Protein AF-A0A948WF78-F1 (afdb_monomer_lite)

Sequence (167 aa):
MANATEALPPHAYAFDQPEILATQRVFGIGNAITLLGQTCEADPNASASYAQWLINNGATLQRITIRLADYYRLPHQEIDLQQRVAATMHLKSQLNLSDDAKFEACASLPETLALPSMNLSKRYDAVLLEVKNPDYLKKKRPAVAAEDKQPDPVESSDDREEQNRSE

Structure (mmCIF, N/CA/C/O backbone):
data_AF-A0A948WF78-F1
#
_entry.id   AF-A0A948WF78-F1
#
loop_
_atom_site.group_PDB
_atom_site.id
_atom_site.type_symbol
_atom_site.label_atom_id
_atom_site.label_alt_id
_atom_site.label_comp_id
_atom_site.label_asym_id
_atom_site.label_entity_id
_atom_site.label_seq_id
_atom_site.pdbx_PDB_ins_code
_atom_site.Cartn_x
_atom_site.Cartn_y
_atom_site.Cartn_z
_atom_site.occupancy
_atom_site.B_iso_or_equiv
_atom_site.auth_seq_id
_atom_site.auth_comp_id
_atom_site.auth_asym_id
_atom_site.auth_atom_id
_atom_site.pdbx_PDB_model_num
ATOM 1 N N . MET A 1 1 ? -12.767 17.096 45.697 1.00 37.19 1 MET A N 1
ATOM 2 C CA . MET A 1 1 ? -13.333 17.133 44.328 1.00 37.19 1 MET A CA 1
ATOM 3 C C . MET A 1 1 ? -12.145 17.132 43.374 1.00 37.19 1 MET A C 1
ATOM 5 O O . MET A 1 1 ? -11.275 17.952 43.595 1.00 37.19 1 MET A O 1
ATOM 9 N N . ALA A 1 2 ? -11.952 16.254 42.397 1.00 41.81 2 ALA A N 1
ATOM 10 C CA . ALA A 1 2 ? -12.680 15.095 41.900 1.00 41.81 2 ALA A CA 1
ATOM 11 C C . ALA A 1 2 ? -11.621 14.049 41.490 1.00 41.81 2 ALA A C 1
ATOM 13 O O . ALA A 1 2 ? -10.560 14.418 40.993 1.00 41.81 2 ALA A O 1
ATOM 14 N N . ASN A 1 3 ? -11.893 12.768 41.738 1.00 42.00 3 ASN A N 1
ATOM 15 C CA . ASN A 1 3 ? -11.029 11.668 41.322 1.00 42.00 3 ASN A CA 1
ATOM 16 C C . ASN A 1 3 ? -11.415 11.332 39.875 1.00 42.00 3 ASN A C 1
ATOM 18 O O . ASN A 1 3 ? -12.469 10.739 39.649 1.00 42.00 3 ASN A O 1
ATOM 22 N N . ALA A 1 4 ? -10.635 11.791 38.896 1.00 46.56 4 ALA A N 1
ATOM 23 C CA . ALA A 1 4 ? -10.830 11.399 37.507 1.00 46.56 4 ALA A CA 1
ATOM 24 C C . ALA A 1 4 ? -10.256 9.992 37.346 1.00 46.56 4 ALA A C 1
ATOM 26 O O . ALA A 1 4 ? -9.059 9.805 37.147 1.00 46.56 4 ALA A O 1
ATOM 27 N N . THR A 1 5 ? -11.108 8.987 37.511 1.00 46.53 5 THR A N 1
ATOM 28 C CA . THR A 1 5 ? -10.788 7.630 37.085 1.00 46.53 5 THR A CA 1
ATOM 29 C C . THR A 1 5 ? -10.754 7.661 35.560 1.00 46.53 5 THR A C 1
ATOM 31 O O . THR A 1 5 ? -11.802 7.620 34.918 1.00 46.53 5 THR A O 1
ATOM 34 N N . GLU A 1 6 ? -9.565 7.821 34.974 1.00 46.44 6 GLU A N 1
ATOM 35 C CA . GLU A 1 6 ? -9.351 7.525 33.558 1.00 46.44 6 GLU A CA 1
ATOM 36 C C . GLU A 1 6 ? -9.775 6.073 33.344 1.00 46.44 6 GLU A C 1
ATOM 38 O O . GLU A 1 6 ? -9.102 5.131 33.768 1.00 46.44 6 GLU A O 1
ATOM 43 N N . ALA A 1 7 ? -10.950 5.891 32.746 1.00 43.81 7 ALA A N 1
ATOM 44 C CA . ALA A 1 7 ? -11.374 4.596 32.266 1.00 43.81 7 ALA A CA 1
ATOM 45 C C . ALA A 1 7 ? -10.376 4.190 31.179 1.00 43.81 7 ALA A C 1
ATOM 47 O O . ALA A 1 7 ? -10.395 4.735 30.074 1.00 43.81 7 ALA A O 1
ATOM 48 N N . LEU A 1 8 ? -9.476 3.262 31.517 1.00 50.44 8 LEU A N 1
ATOM 49 C CA . LEU A 1 8 ? -8.681 2.542 30.532 1.00 50.44 8 LEU A CA 1
ATOM 50 C C . LEU A 1 8 ? -9.650 2.060 29.446 1.00 50.44 8 LEU A C 1
ATOM 52 O O . LEU A 1 8 ? -10.638 1.397 29.786 1.00 50.44 8 LEU A O 1
ATOM 56 N N . PRO A 1 9 ? -9.424 2.419 28.168 1.00 52.28 9 PRO A N 1
ATOM 57 C CA . PRO A 1 9 ? -10.264 1.930 27.094 1.00 52.28 9 PRO A CA 1
ATOM 58 C C . PRO A 1 9 ? -10.295 0.407 27.204 1.00 52.28 9 PRO A C 1
ATOM 60 O O . PRO A 1 9 ? -9.231 -0.184 27.432 1.00 52.28 9 PRO A O 1
ATOM 63 N N . PRO A 1 10 ? -11.465 -0.241 27.065 1.00 51.28 10 PRO A N 1
ATOM 64 C CA . PRO A 1 10 ? -11.486 -1.687 26.947 1.00 51.28 10 PRO A CA 1
ATOM 65 C C . PRO A 1 10 ? -10.461 -2.055 25.876 1.00 51.28 10 PRO A C 1
ATOM 67 O O . PRO A 1 10 ? -10.415 -1.407 24.826 1.00 51.28 10 PRO A O 1
ATOM 70 N N . HIS A 1 11 ? -9.589 -3.020 26.176 1.00 49.22 11 HIS A N 1
ATOM 71 C CA . HIS A 1 11 ? -8.641 -3.588 25.221 1.00 49.22 11 HIS A CA 1
ATOM 72 C C . HIS A 1 11 ? -9.440 -4.320 24.134 1.00 49.22 11 HIS A C 1
ATOM 74 O O . HIS A 1 11 ? -9.487 -5.544 24.090 1.00 49.22 11 HIS A O 1
ATOM 80 N N . ALA A 1 12 ? -10.152 -3.550 23.318 1.00 48.19 12 ALA A N 1
ATOM 81 C CA . ALA A 1 12 ? -10.955 -4.007 22.215 1.00 48.19 12 ALA A CA 1
ATOM 82 C C . ALA A 1 12 ? -9.954 -4.498 21.180 1.00 48.19 12 ALA A C 1
ATOM 84 O O . ALA A 1 12 ? -9.167 -3.716 20.631 1.00 48.19 12 ALA A O 1
ATOM 85 N N . TYR A 1 13 ? -9.923 -5.812 20.998 1.00 55.66 13 TYR A N 1
ATOM 86 C CA . TYR A 1 13 ? -9.091 -6.453 19.994 1.00 55.66 13 TYR A CA 1
ATOM 87 C C . TYR A 1 13 ? -9.404 -5.791 18.644 1.00 55.66 13 TYR A C 1
ATOM 89 O O . TYR A 1 13 ? -10.529 -5.358 18.418 1.00 55.66 13 TYR A O 1
ATOM 97 N N . ALA A 1 14 ? -8.459 -5.712 17.703 1.00 55.00 14 ALA A N 1
ATOM 98 C CA . ALA A 1 14 ? -8.725 -5.088 16.394 1.00 55.00 14 ALA A CA 1
ATOM 99 C C . ALA A 1 14 ? -9.937 -5.706 15.648 1.00 55.00 14 ALA A C 1
ATOM 101 O O . ALA A 1 14 ? -10.510 -5.074 14.765 1.00 55.00 14 ALA A O 1
ATOM 102 N N . PHE A 1 15 ? -10.362 -6.915 16.034 1.00 62.66 15 PHE A N 1
ATOM 103 C CA . PHE A 1 15 ? -11.590 -7.570 15.569 1.00 62.66 15 PHE A CA 1
ATOM 104 C C . PHE A 1 15 ? -12.886 -6.900 16.051 1.00 62.66 15 PHE A C 1
ATOM 106 O O . PHE A 1 15 ? -13.894 -6.985 15.359 1.00 62.66 15 PHE A O 1
ATOM 113 N N . ASP A 1 16 ? -12.850 -6.184 17.173 1.00 72.50 16 ASP A N 1
ATOM 114 C CA . ASP A 1 16 ? -13.965 -5.382 17.687 1.00 72.50 16 ASP A CA 1
ATOM 115 C C . ASP A 1 16 ? -14.079 -4.030 16.952 1.00 72.50 16 ASP A C 1
ATOM 117 O O . ASP A 1 16 ? -15.037 -3.283 17.145 1.00 72.50 16 ASP A O 1
ATOM 121 N N . GLN A 1 17 ? -13.098 -3.704 16.097 1.00 87.25 17 GLN A N 1
ATOM 122 C CA . GLN A 1 17 ? -13.029 -2.477 15.301 1.00 87.25 17 GLN A CA 1
ATOM 123 C C . GLN A 1 17 ? -12.821 -2.813 13.812 1.00 87.25 17 GLN A C 1
ATOM 125 O O . GLN A 1 17 ? -11.727 -2.603 13.271 1.00 87.25 17 GLN A O 1
ATOM 130 N N . PRO A 1 18 ? -13.857 -3.327 13.121 1.00 90.31 18 PRO A N 1
ATOM 131 C CA . PRO A 1 18 ? -13.753 -3.803 11.741 1.00 90.31 18 PRO A CA 1
ATOM 132 C C . PRO A 1 18 ? -13.194 -2.745 10.779 1.00 90.31 18 PRO A C 1
ATOM 134 O O . PRO A 1 18 ? -12.429 -3.066 9.870 1.00 90.31 18 PRO A O 1
ATOM 137 N N . GLU A 1 19 ? -13.492 -1.466 11.001 1.00 93.81 19 GLU A N 1
ATOM 138 C CA . GLU A 1 19 ? -12.922 -0.366 10.226 1.00 93.81 19 GLU A CA 1
ATOM 139 C C . GLU A 1 19 ? -11.397 -0.253 10.386 1.00 93.81 19 GLU A C 1
ATOM 141 O O . GLU A 1 19 ? -10.700 -0.011 9.399 1.00 93.81 19 GLU A O 1
ATOM 146 N N . ILE A 1 20 ? -10.854 -0.435 11.596 1.00 94.62 20 ILE A N 1
ATOM 147 C CA . ILE A 1 20 ? -9.400 -0.405 11.825 1.00 94.62 20 ILE A CA 1
ATOM 148 C C . ILE A 1 20 ? -8.738 -1.609 11.160 1.00 94.62 20 ILE A C 1
ATOM 150 O O . ILE A 1 20 ? -7.747 -1.436 10.451 1.00 94.62 20 ILE A O 1
ATOM 154 N N . LEU A 1 21 ? -9.317 -2.803 11.298 1.00 93.06 21 LEU A N 1
ATOM 155 C CA . LEU A 1 21 ? -8.798 -4.005 10.645 1.00 93.06 21 LEU A CA 1
ATOM 156 C C . LEU A 1 21 ? -8.791 -3.871 9.112 1.00 93.06 21 LEU A C 1
ATOM 158 O O . LEU A 1 21 ? -7.803 -4.219 8.459 1.00 93.06 21 LEU A O 1
ATOM 162 N N . ALA A 1 22 ? -9.860 -3.323 8.527 1.00 95.62 22 ALA A N 1
ATOM 163 C CA . ALA A 1 22 ? -9.912 -3.035 7.096 1.00 95.62 22 ALA A CA 1
ATOM 164 C C . ALA A 1 22 ? -8.845 -2.011 6.684 1.00 95.62 22 ALA A C 1
ATOM 166 O O . ALA A 1 22 ? -8.141 -2.213 5.693 1.00 95.62 22 ALA A O 1
ATOM 167 N N . THR A 1 23 ? -8.665 -0.958 7.484 1.00 97.69 23 THR A N 1
ATOM 168 C CA . THR A 1 23 ? -7.641 0.070 7.255 1.00 97.69 23 THR A CA 1
ATOM 169 C C . THR A 1 23 ? -6.233 -0.538 7.264 1.00 97.69 23 THR A C 1
ATOM 171 O O . THR A 1 23 ? -5.482 -0.322 6.317 1.00 97.69 23 THR A O 1
ATOM 174 N N . GLN A 1 24 ? -5.895 -1.360 8.263 1.00 96.62 24 GLN A N 1
ATOM 175 C CA . GLN A 1 24 ? -4.600 -2.049 8.370 1.00 96.62 24 GLN A CA 1
ATOM 176 C C . GLN A 1 24 ? -4.334 -2.968 7.169 1.00 96.62 24 GLN A C 1
ATOM 178 O O . GLN A 1 24 ? -3.262 -2.918 6.562 1.00 96.62 24 GLN A O 1
ATOM 183 N N . ARG A 1 25 ? -5.320 -3.789 6.782 1.00 95.81 25 ARG A N 1
ATOM 184 C CA . ARG A 1 25 ? -5.202 -4.706 5.636 1.00 95.81 25 ARG A CA 1
ATOM 185 C C . ARG A 1 25 ? -4.954 -3.962 4.328 1.00 95.81 25 ARG A C 1
ATOM 187 O O . ARG A 1 25 ? -4.087 -4.356 3.550 1.00 95.81 25 ARG A O 1
ATOM 194 N N . VAL A 1 26 ? -5.710 -2.899 4.065 1.00 97.94 26 VAL A N 1
ATOM 195 C CA . VAL A 1 26 ? -5.560 -2.118 2.829 1.00 97.94 26 VAL A CA 1
ATOM 196 C C . VAL A 1 26 ? -4.260 -1.325 2.836 1.00 97.94 26 VAL A C 1
ATOM 198 O O . VAL A 1 26 ? -3.577 -1.296 1.813 1.00 97.94 26 VAL A O 1
ATOM 201 N N . PHE A 1 27 ? -3.880 -0.759 3.983 1.00 98.31 27 PHE A N 1
ATOM 202 C CA . PHE A 1 27 ? -2.611 -0.060 4.148 1.00 98.31 27 PHE A CA 1
ATOM 203 C C . PHE A 1 27 ? -1.426 -0.962 3.816 1.00 98.31 27 PHE A C 1
ATOM 205 O O . PHE A 1 27 ? -0.562 -0.549 3.052 1.00 98.31 27 PHE A O 1
ATOM 212 N N . GLY A 1 28 ? -1.411 -2.209 4.299 1.00 97.56 28 GLY A N 1
ATOM 213 C CA . GLY A 1 28 ? -0.328 -3.147 3.995 1.00 97.56 28 GLY A CA 1
ATOM 214 C C . GLY A 1 28 ? -0.123 -3.367 2.491 1.00 97.56 28 GLY A C 1
ATOM 215 O O . GLY A 1 28 ? 1.014 -3.402 2.026 1.00 97.56 28 GLY A O 1
ATOM 216 N N . ILE A 1 29 ? -1.211 -3.443 1.714 1.00 97.44 29 ILE A N 1
ATOM 217 C CA . ILE A 1 29 ? -1.124 -3.563 0.250 1.00 97.44 29 ILE A CA 1
ATOM 218 C C . ILE A 1 29 ? -0.670 -2.254 -0.391 1.00 97.44 29 ILE A C 1
ATOM 220 O O . ILE A 1 29 ? 0.212 -2.285 -1.243 1.00 97.44 29 ILE A O 1
ATOM 224 N N . GLY A 1 30 ? -1.227 -1.114 0.027 1.00 97.81 30 GLY A N 1
ATOM 225 C CA . GLY A 1 30 ? -0.787 0.189 -0.471 1.00 97.81 30 GLY A CA 1
ATOM 226 C C . GLY A 1 30 ? 0.706 0.419 -0.227 1.00 97.81 30 GLY A C 1
ATOM 227 O O . GLY A 1 30 ? 1.423 0.795 -1.148 1.00 97.81 30 GLY A O 1
ATOM 228 N N . ASN A 1 31 ? 1.192 0.087 0.972 1.00 98.00 31 ASN A N 1
ATOM 229 C CA . ASN A 1 31 ? 2.602 0.171 1.330 1.00 98.00 31 ASN A CA 1
ATOM 230 C C . ASN A 1 31 ? 3.472 -0.758 0.473 1.00 98.00 31 ASN A C 1
ATOM 232 O O . ASN A 1 31 ? 4.493 -0.322 -0.045 1.00 98.00 31 ASN A O 1
ATOM 236 N N . ALA A 1 32 ? 3.062 -2.015 0.271 1.00 96.88 32 ALA A N 1
ATOM 237 C CA . ALA A 1 32 ? 3.797 -2.945 -0.588 1.00 96.88 32 ALA A CA 1
ATOM 238 C C . ALA A 1 32 ? 3.908 -2.440 -2.038 1.00 96.88 32 ALA A C 1
ATOM 240 O O . ALA A 1 32 ? 4.982 -2.521 -2.630 1.00 96.88 32 ALA A O 1
ATOM 241 N N . ILE A 1 33 ? 2.829 -1.871 -2.586 1.00 97.75 33 ILE A N 1
ATOM 242 C CA . ILE A 1 33 ? 2.827 -1.276 -3.929 1.00 97.75 33 ILE A CA 1
ATOM 243 C C . ILE A 1 33 ? 3.739 -0.047 -3.986 1.00 97.75 33 ILE A C 1
ATOM 245 O O . ILE A 1 33 ? 4.493 0.086 -4.944 1.00 97.75 33 ILE A O 1
ATOM 249 N N . THR A 1 34 ? 3.737 0.816 -2.962 1.00 97.56 34 THR A N 1
ATOM 250 C CA . THR A 1 34 ? 4.685 1.940 -2.875 1.00 97.56 34 THR A CA 1
ATOM 251 C C . THR A 1 34 ? 6.133 1.458 -2.932 1.00 97.56 34 THR A C 1
ATOM 253 O O . THR A 1 34 ? 6.925 2.009 -3.695 1.00 97.56 34 THR A O 1
ATOM 256 N N . LEU A 1 35 ? 6.481 0.409 -2.179 1.00 97.38 35 LEU A N 1
ATOM 257 C CA . LEU A 1 35 ? 7.838 -0.140 -2.192 1.00 97.38 35 LEU A CA 1
ATOM 258 C 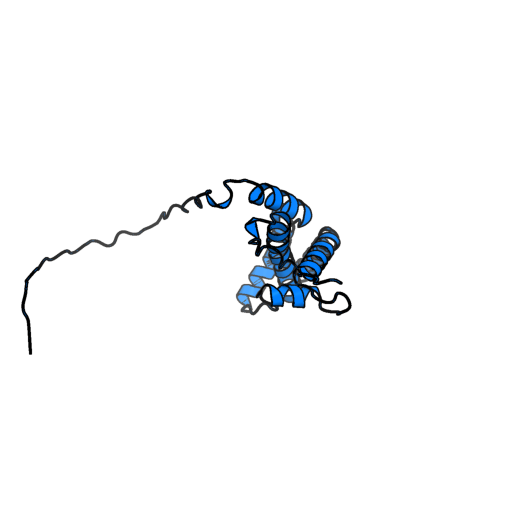C . LEU A 1 35 ? 8.204 -0.767 -3.544 1.00 97.38 35 LEU A C 1
ATOM 260 O O . LEU A 1 35 ? 9.331 -0.596 -4.006 1.00 97.38 35 LEU A O 1
ATOM 264 N N . LEU A 1 36 ? 7.272 -1.476 -4.191 1.00 97.00 36 LEU A N 1
ATOM 265 C CA . LEU A 1 36 ? 7.481 -2.013 -5.541 1.00 97.00 36 LEU A CA 1
ATOM 266 C C . LEU A 1 36 ? 7.672 -0.893 -6.568 1.00 97.00 36 LEU A C 1
ATOM 268 O O . LEU A 1 36 ? 8.613 -0.957 -7.350 1.00 97.00 36 LEU A O 1
ATOM 272 N N . GLY A 1 37 ? 6.851 0.158 -6.522 1.00 96.88 37 GLY A N 1
ATOM 273 C CA . GLY A 1 37 ? 6.983 1.324 -7.397 1.00 96.88 37 GLY A CA 1
ATOM 274 C C . GLY A 1 37 ? 8.345 2.008 -7.263 1.00 96.88 37 GLY A C 1
ATOM 275 O O . GLY A 1 37 ? 8.983 2.297 -8.268 1.00 96.88 37 GLY A O 1
ATOM 276 N N . GLN A 1 38 ? 8.832 2.183 -6.029 1.00 96.12 38 GLN A N 1
ATOM 277 C CA . GLN A 1 38 ? 10.182 2.698 -5.756 1.00 96.12 38 GLN A CA 1
ATOM 278 C C . GLN A 1 38 ? 11.274 1.750 -6.265 1.00 96.12 38 GLN A C 1
ATOM 280 O O . GLN A 1 38 ? 12.250 2.177 -6.872 1.00 96.12 38 GLN A O 1
ATOM 285 N N . THR A 1 39 ? 11.106 0.444 -6.050 1.00 96.81 39 THR A N 1
ATOM 286 C CA . THR A 1 39 ? 12.073 -0.565 -6.509 1.00 96.81 39 THR A CA 1
ATOM 287 C C . THR A 1 39 ? 12.182 -0.576 -8.038 1.00 96.81 39 THR A C 1
ATOM 289 O O . THR A 1 39 ? 13.278 -0.735 -8.577 1.00 96.81 39 THR A O 1
ATOM 292 N N . CYS A 1 40 ? 11.062 -0.367 -8.730 1.00 97.19 40 CYS A N 1
ATOM 293 C CA . CYS A 1 40 ? 10.936 -0.428 -10.183 1.00 97.19 40 CYS A CA 1
ATOM 294 C C . CYS A 1 40 ? 11.056 0.928 -10.896 1.00 97.19 40 CYS A C 1
ATOM 296 O O . CYS A 1 40 ? 10.750 1.008 -12.080 1.00 97.19 40 CYS A O 1
ATOM 298 N N . GLU A 1 41 ? 11.527 1.982 -10.223 1.00 97.00 41 GLU A N 1
ATOM 299 C CA . GLU A 1 41 ? 11.604 3.341 -10.788 1.00 97.00 41 GLU A CA 1
ATOM 300 C C . GLU A 1 41 ? 12.426 3.422 -12.089 1.00 97.00 41 GLU A C 1
ATOM 302 O O . GLU A 1 41 ? 12.116 4.221 -12.972 1.00 97.00 41 GLU A O 1
ATOM 307 N N . ALA A 1 42 ? 13.446 2.568 -12.230 1.00 96.19 42 ALA A N 1
ATOM 308 C CA . ALA A 1 42 ? 14.305 2.513 -13.414 1.00 96.19 42 ALA A CA 1
ATOM 309 C C . ALA A 1 42 ? 13.650 1.848 -14.642 1.00 96.19 42 ALA A C 1
ATOM 311 O O . ALA A 1 42 ? 14.169 1.999 -15.747 1.00 96.19 42 ALA A O 1
ATOM 312 N N . ASP A 1 43 ? 12.542 1.118 -14.472 1.00 97.44 43 ASP A N 1
ATOM 313 C CA . ASP A 1 43 ? 11.760 0.566 -15.581 1.00 97.44 43 ASP A CA 1
ATOM 314 C C . ASP A 1 43 ? 10.683 1.587 -16.004 1.00 97.44 43 ASP A C 1
ATOM 316 O O . ASP A 1 43 ? 9.793 1.903 -15.206 1.00 97.44 43 ASP A O 1
ATOM 320 N N . PRO A 1 44 ? 10.716 2.118 -17.243 1.00 97.44 44 PRO A N 1
ATOM 321 C CA . PRO A 1 44 ? 9.784 3.162 -17.667 1.00 97.44 44 PRO A CA 1
ATOM 322 C C . PRO A 1 44 ? 8.312 2.735 -17.648 1.00 97.44 44 PRO A C 1
ATOM 324 O O . PRO A 1 44 ? 7.446 3.540 -17.299 1.00 97.44 44 PRO A O 1
ATOM 327 N N . ASN A 1 45 ? 8.014 1.481 -18.005 1.00 97.56 45 ASN A N 1
ATOM 328 C CA . ASN A 1 45 ? 6.642 0.976 -18.039 1.00 97.56 45 ASN A CA 1
ATOM 329 C C . ASN A 1 45 ? 6.121 0.764 -16.615 1.00 97.56 45 ASN A C 1
ATOM 331 O O . ASN A 1 45 ? 5.009 1.190 -16.288 1.00 97.56 45 ASN A O 1
ATOM 335 N N . ALA A 1 46 ? 6.943 0.166 -15.750 1.00 98.00 46 ALA A N 1
ATOM 336 C CA . ALA A 1 46 ? 6.611 -0.041 -14.348 1.00 98.00 46 ALA A CA 1
ATOM 337 C C . ALA A 1 46 ? 6.406 1.307 -13.634 1.00 98.00 46 ALA A C 1
ATOM 339 O O . ALA A 1 46 ? 5.376 1.513 -12.990 1.00 98.00 46 ALA A O 1
ATOM 340 N N . SER A 1 47 ? 7.324 2.258 -13.829 1.00 98.25 47 SER A N 1
ATOM 341 C CA . SER A 1 47 ? 7.264 3.606 -13.256 1.00 98.25 47 SER A CA 1
ATOM 342 C C . SER A 1 47 ? 6.014 4.377 -13.703 1.00 98.25 47 SER A C 1
ATOM 344 O O . SER A 1 47 ? 5.268 4.895 -12.866 1.00 98.25 47 SER A O 1
ATOM 346 N N . ALA A 1 48 ? 5.697 4.374 -15.005 1.00 98.31 48 ALA A N 1
ATOM 347 C CA . ALA A 1 48 ? 4.487 5.014 -15.526 1.00 98.31 48 ALA A CA 1
ATOM 348 C C . ALA A 1 48 ? 3.201 4.374 -14.971 1.00 98.31 48 ALA A C 1
ATOM 350 O O . ALA A 1 48 ? 2.267 5.081 -14.580 1.00 98.31 48 ALA A O 1
ATOM 351 N N . SER A 1 49 ? 3.157 3.040 -14.885 1.00 98.38 49 SER A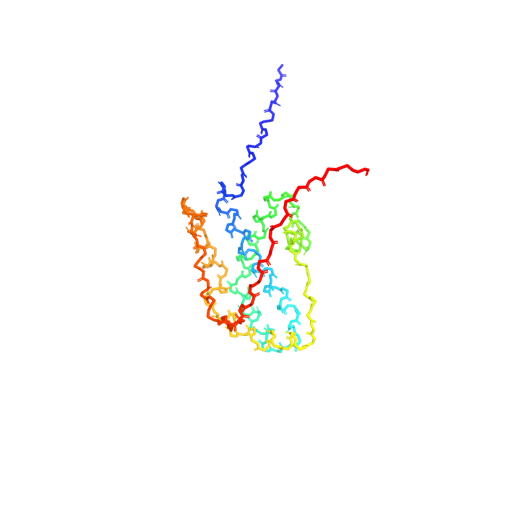 N 1
ATOM 352 C CA . SER A 1 49 ? 2.006 2.322 -14.326 1.00 98.38 49 SER A CA 1
ATOM 353 C C . SER A 1 49 ? 1.808 2.614 -12.834 1.00 98.38 49 SER A C 1
ATOM 355 O O . SER A 1 49 ? 0.677 2.836 -12.392 1.00 98.38 49 SER A O 1
ATOM 357 N N . TYR A 1 50 ? 2.898 2.710 -12.065 1.00 98.56 50 TYR A N 1
ATOM 358 C CA . TYR A 1 50 ? 2.855 3.089 -10.657 1.00 98.56 50 TYR A CA 1
ATOM 359 C C . TYR A 1 50 ? 2.378 4.534 -10.474 1.00 98.56 50 TYR A C 1
ATOM 361 O O . TYR A 1 50 ? 1.505 4.782 -9.641 1.00 98.56 50 TYR A O 1
ATOM 369 N N . ALA A 1 51 ? 2.864 5.479 -11.285 1.00 98.50 51 ALA A N 1
ATOM 370 C CA . ALA A 1 51 ? 2.387 6.861 -11.259 1.00 98.50 51 ALA A CA 1
ATOM 371 C C . ALA A 1 51 ? 0.874 6.943 -11.537 1.00 98.50 51 ALA A C 1
ATOM 373 O O . ALA A 1 51 ? 0.138 7.613 -10.809 1.00 98.50 51 ALA A O 1
ATOM 374 N N . GLN A 1 52 ? 0.380 6.193 -12.528 1.00 98.44 52 GLN A N 1
ATOM 375 C CA . GLN A 1 52 ? -1.050 6.120 -12.831 1.00 98.44 52 GLN A CA 1
ATOM 376 C C . GLN A 1 52 ? -1.860 5.478 -11.696 1.00 98.44 52 GLN A C 1
ATOM 378 O O . GLN A 1 52 ? -2.961 5.936 -11.368 1.00 98.44 52 GLN A O 1
ATOM 383 N N . TRP A 1 53 ? -1.328 4.428 -11.070 1.00 98.56 53 TRP A N 1
ATOM 384 C CA . TRP A 1 53 ? -1.936 3.825 -9.890 1.00 98.56 53 TRP A CA 1
ATOM 385 C C . TRP A 1 53 ? -1.999 4.822 -8.726 1.00 98.56 53 TRP A C 1
ATOM 387 O O . TRP A 1 53 ? -3.031 4.905 -8.056 1.00 98.56 53 TRP A O 1
ATOM 397 N N . LEU A 1 54 ? -0.952 5.626 -8.521 1.00 98.25 54 LEU A N 1
ATOM 398 C CA . LEU A 1 54 ? -0.881 6.626 -7.459 1.00 98.25 54 LEU A CA 1
ATOM 399 C C . LEU A 1 54 ? -1.886 7.766 -7.670 1.00 98.25 54 LEU A C 1
ATOM 401 O O . LEU A 1 54 ? -2.508 8.193 -6.702 1.00 98.25 54 LEU A O 1
ATOM 405 N N . ILE A 1 55 ? -2.135 8.199 -8.910 1.00 98.25 55 ILE A N 1
ATOM 406 C CA . ILE A 1 55 ? -3.211 9.162 -9.221 1.00 98.25 55 ILE A CA 1
ATOM 407 C C . ILE A 1 55 ? -4.569 8.638 -8.729 1.00 98.25 55 ILE A C 1
ATOM 409 O O . ILE A 1 55 ? -5.344 9.369 -8.115 1.00 98.25 55 ILE A O 1
ATOM 413 N N . ASN A 1 56 ? -4.840 7.351 -8.950 1.00 97.69 56 ASN A N 1
ATOM 414 C CA . ASN A 1 56 ? -6.123 6.736 -8.614 1.00 97.69 56 ASN A CA 1
ATOM 415 C C . ASN A 1 56 ? -6.263 6.375 -7.125 1.00 97.69 56 ASN A C 1
ATOM 417 O O . ASN A 1 56 ? -7.381 6.275 -6.619 1.00 97.69 56 ASN A O 1
ATOM 421 N N . ASN A 1 57 ? -5.150 6.136 -6.426 1.00 98.56 57 ASN A N 1
ATOM 422 C CA . ASN A 1 57 ? -5.151 5.547 -5.083 1.00 98.56 57 ASN A CA 1
ATOM 423 C C . ASN A 1 57 ? -4.503 6.423 -4.007 1.00 98.56 57 ASN A C 1
ATOM 425 O O . ASN A 1 57 ? -4.698 6.153 -2.822 1.00 98.56 57 ASN A O 1
ATOM 429 N N . GLY A 1 58 ? -3.775 7.473 -4.385 1.00 97.69 58 GLY A N 1
ATOM 430 C CA . GLY A 1 58 ? -2.976 8.299 -3.481 1.00 97.69 58 GLY A CA 1
ATOM 431 C C . GLY A 1 58 ? -3.808 8.953 -2.382 1.00 97.69 58 GLY A C 1
ATOM 432 O O . GLY A 1 58 ? -3.452 8.866 -1.211 1.00 97.69 58 GLY A O 1
ATOM 433 N N . ALA A 1 59 ? -4.976 9.505 -2.723 1.00 98.00 59 ALA A N 1
ATOM 434 C CA . ALA A 1 59 ? -5.884 10.089 -1.734 1.00 98.00 59 ALA A CA 1
ATOM 435 C C . ALA A 1 59 ? -6.410 9.047 -0.727 1.00 98.00 59 ALA A C 1
ATOM 437 O O . ALA A 1 59 ? -6.536 9.334 0.466 1.00 98.00 59 ALA A O 1
ATOM 438 N N . THR A 1 60 ? -6.694 7.822 -1.183 1.00 98.38 60 THR A N 1
ATOM 439 C CA . THR A 1 60 ? -7.104 6.724 -0.296 1.00 98.38 60 THR A CA 1
ATOM 440 C C . THR A 1 60 ? -5.945 6.277 0.586 1.00 98.38 60 THR A C 1
ATOM 442 O O . THR A 1 60 ? -6.141 6.146 1.792 1.00 98.38 60 THR A O 1
ATOM 445 N N . LEU A 1 61 ? -4.743 6.104 0.024 1.00 98.19 61 LEU A N 1
ATOM 446 C CA . LEU A 1 61 ? -3.535 5.738 0.767 1.00 98.19 61 LEU A CA 1
ATOM 447 C C . LEU A 1 61 ? -3.197 6.778 1.846 1.00 98.19 61 LEU A C 1
ATOM 449 O O . LEU A 1 61 ? -2.921 6.419 2.990 1.00 98.19 61 LEU A O 1
ATOM 453 N N . GLN A 1 62 ? -3.302 8.067 1.525 1.00 97.56 62 GLN A N 1
ATOM 454 C CA . GLN A 1 62 ? -3.107 9.146 2.489 1.00 97.56 62 GLN A CA 1
ATOM 455 C C . GLN A 1 62 ? -4.137 9.074 3.623 1.00 97.56 62 GLN A C 1
ATOM 457 O O . GLN A 1 62 ? -3.774 9.129 4.796 1.00 97.56 62 GLN A O 1
ATOM 462 N N . ARG A 1 63 ? -5.422 8.893 3.294 1.00 97.81 63 ARG A N 1
ATOM 463 C CA . ARG A 1 63 ? -6.499 8.819 4.292 1.00 97.81 63 ARG A CA 1
ATOM 464 C C . ARG A 1 63 ? -6.334 7.638 5.248 1.00 97.81 63 ARG A C 1
ATOM 466 O O . ARG A 1 63 ? -6.502 7.812 6.452 1.00 97.81 63 ARG A O 1
ATOM 473 N N . ILE A 1 64 ? -6.013 6.450 4.733 1.00 97.94 64 ILE A N 1
ATOM 474 C CA . ILE A 1 64 ? -5.787 5.269 5.582 1.00 97.94 64 ILE A CA 1
ATOM 475 C C . ILE A 1 64 ? -4.513 5.420 6.419 1.00 97.94 64 ILE A C 1
ATOM 477 O O . ILE A 1 64 ? -4.509 5.009 7.574 1.00 97.94 64 ILE A O 1
ATOM 481 N N . THR A 1 65 ? -3.474 6.069 5.882 1.00 97.94 65 THR A N 1
ATOM 482 C CA . THR A 1 65 ? -2.244 6.372 6.628 1.00 97.94 65 THR A CA 1
ATOM 483 C C . THR A 1 65 ? -2.533 7.296 7.807 1.00 97.94 65 THR A C 1
ATOM 485 O O . THR A 1 65 ? -2.157 6.971 8.926 1.00 97.94 65 THR A O 1
ATOM 488 N N . ILE A 1 66 ? -3.264 8.396 7.586 1.00 97.69 66 ILE A N 1
ATOM 489 C CA . ILE A 1 66 ? -3.670 9.328 8.651 1.00 97.69 66 ILE A CA 1
ATOM 490 C C . ILE A 1 66 ? -4.512 8.606 9.707 1.00 97.69 66 ILE A C 1
ATOM 492 O O . ILE A 1 66 ? -4.223 8.692 10.893 1.00 97.69 66 ILE A O 1
ATOM 496 N N . ARG A 1 67 ? -5.504 7.812 9.286 1.00 97.19 67 ARG A N 1
ATOM 497 C CA . ARG A 1 67 ? -6.354 7.064 10.222 1.00 97.19 67 ARG A CA 1
ATOM 498 C C . ARG A 1 67 ? -5.558 6.097 11.103 1.00 97.19 67 ARG A C 1
ATOM 500 O O . ARG A 1 67 ? -5.884 5.924 12.276 1.00 97.19 67 ARG A O 1
ATOM 507 N N . LEU A 1 68 ? -4.550 5.431 10.542 1.00 97.12 68 LEU A N 1
ATOM 508 C CA . LEU A 1 68 ? -3.676 4.548 11.314 1.00 97.12 68 LEU A CA 1
ATOM 509 C C . LEU A 1 68 ? -2.722 5.333 12.206 1.00 97.12 68 LEU A C 1
ATOM 511 O O . LEU A 1 68 ? -2.479 4.901 13.326 1.00 97.12 68 LEU A O 1
ATOM 515 N N . ALA A 1 69 ? -2.220 6.479 11.750 1.00 97.44 69 ALA A N 1
ATOM 516 C CA . ALA A 1 69 ? -1.427 7.370 12.582 1.00 97.44 69 ALA A CA 1
ATOM 517 C C . ALA A 1 69 ? -2.218 7.827 13.816 1.00 97.44 69 ALA A C 1
ATOM 519 O O . ALA A 1 69 ? -1.715 7.676 14.925 1.00 97.44 69 ALA A O 1
ATOM 520 N N . ASP A 1 70 ? -3.476 8.249 13.652 1.00 96.38 70 ASP A N 1
ATOM 521 C CA . ASP A 1 70 ? -4.372 8.581 14.767 1.00 96.38 70 ASP A CA 1
ATOM 522 C C . ASP A 1 70 ? -4.547 7.388 15.724 1.00 96.38 70 ASP A C 1
ATOM 524 O O . ASP A 1 70 ? -4.387 7.519 16.940 1.00 96.38 70 ASP A O 1
ATOM 528 N N . TYR A 1 71 ? -4.828 6.196 15.179 1.00 95.56 71 TYR A N 1
ATOM 529 C CA . TYR A 1 71 ? -5.028 4.975 15.968 1.00 95.56 71 TYR A CA 1
ATOM 530 C C . TYR A 1 71 ? -3.775 4.575 16.766 1.00 95.56 71 TYR A C 1
ATOM 532 O O . TYR A 1 71 ? -3.874 4.189 17.931 1.00 95.56 71 TYR A O 1
ATOM 540 N N . TYR A 1 72 ? -2.594 4.710 16.160 1.00 95.31 72 TYR A N 1
ATOM 541 C CA . TYR A 1 72 ? -1.301 4.424 16.782 1.00 95.31 72 TYR A CA 1
ATOM 542 C C . TYR A 1 72 ? -0.700 5.610 17.547 1.00 95.31 72 TYR A C 1
ATOM 544 O O . TYR A 1 72 ? 0.375 5.470 18.128 1.00 95.31 72 TYR A O 1
ATOM 552 N N . ARG A 1 73 ? -1.391 6.758 17.586 1.00 95.69 73 ARG A N 1
ATOM 553 C CA . ARG A 1 73 ? -0.951 8.001 18.241 1.00 95.69 73 ARG A CA 1
ATOM 554 C C . ARG A 1 73 ? 0.389 8.528 17.706 1.00 95.69 73 ARG A C 1
ATOM 556 O O . ARG A 1 73 ? 1.237 8.986 18.472 1.00 95.69 73 ARG A O 1
ATOM 563 N N . LEU A 1 74 ? 0.582 8.463 16.390 1.00 94.88 74 LEU A N 1
ATOM 564 C CA . LEU A 1 74 ? 1.761 8.984 15.697 1.00 94.88 74 LEU A CA 1
ATOM 565 C C . LEU A 1 74 ? 1.558 10.462 15.292 1.00 94.88 74 LEU A C 1
ATOM 567 O O . LEU A 1 74 ? 0.514 10.797 14.736 1.00 94.88 74 LEU A O 1
ATOM 571 N N . PRO A 1 75 ? 2.541 11.357 15.510 1.00 92.75 75 PRO A N 1
ATOM 572 C CA . PRO A 1 75 ? 2.492 12.741 15.030 1.00 92.75 75 PRO A CA 1
ATOM 573 C C . PRO A 1 75 ? 2.398 12.857 13.498 1.00 92.75 75 PRO A C 1
ATOM 575 O O . PRO A 1 75 ? 3.177 12.243 12.776 1.00 92.75 75 PRO A O 1
ATOM 578 N N . HIS A 1 76 ? 1.501 13.712 12.992 1.00 86.50 76 HIS A N 1
ATOM 579 C CA . HIS A 1 76 ? 1.260 13.875 11.544 1.00 86.50 76 HIS A CA 1
ATOM 580 C C . HIS A 1 76 ? 2.262 14.777 10.808 1.00 86.50 76 HIS A C 1
ATOM 582 O O . HIS A 1 76 ? 2.277 14.792 9.582 1.00 86.50 76 HIS A O 1
ATOM 588 N N . GLN A 1 77 ? 3.048 15.578 11.530 1.00 79.00 77 GLN A N 1
ATOM 589 C CA . GLN A 1 77 ? 3.862 16.659 10.951 1.00 79.00 77 GLN A CA 1
ATOM 590 C C . GLN A 1 77 ? 5.202 16.176 10.369 1.00 79.00 77 GLN A C 1
ATOM 592 O O . GLN A 1 77 ? 5.992 16.981 9.882 1.00 79.00 77 GLN A O 1
ATOM 597 N N . GLU A 1 78 ? 5.473 14.874 10.432 1.00 78.88 78 GLU A N 1
ATOM 598 C CA . GLU A 1 78 ? 6.727 14.279 9.976 1.00 78.88 78 GLU A CA 1
ATOM 599 C C . GLU A 1 78 ? 6.636 13.842 8.502 1.00 78.88 78 GLU A C 1
ATOM 601 O O . GLU A 1 78 ? 5.603 13.359 8.035 1.00 78.88 78 GLU A O 1
ATOM 606 N N . ILE A 1 79 ? 7.734 14.030 7.759 1.00 79.38 79 ILE A N 1
ATOM 607 C CA . ILE A 1 79 ? 7.822 13.858 6.293 1.00 79.38 79 ILE A CA 1
ATOM 608 C C . ILE A 1 79 ? 7.681 12.375 5.867 1.00 79.38 79 ILE A C 1
ATOM 610 O O . ILE A 1 79 ? 7.446 12.079 4.698 1.00 79.38 79 ILE A O 1
ATOM 614 N N . ASP A 1 80 ? 7.750 11.434 6.811 1.00 90.94 80 ASP A N 1
ATOM 615 C CA . ASP A 1 80 ? 7.811 9.983 6.606 1.00 90.94 80 ASP A CA 1
ATOM 616 C C . ASP A 1 80 ? 6.622 9.212 7.222 1.00 90.94 80 ASP A C 1
ATOM 618 O O . ASP A 1 80 ? 6.718 8.009 7.475 1.00 90.94 80 ASP A O 1
ATOM 622 N N . LEU A 1 81 ? 5.478 9.874 7.445 1.00 95.12 81 LEU A N 1
ATOM 623 C CA . LEU A 1 81 ? 4.339 9.307 8.185 1.00 95.12 81 LEU A CA 1
ATOM 624 C C . LEU A 1 81 ? 3.939 7.885 7.741 1.00 95.12 81 LEU A C 1
ATOM 626 O O . LEU A 1 81 ? 3.699 7.022 8.584 1.00 95.12 81 LEU A O 1
ATOM 630 N N . GLN A 1 82 ? 3.908 7.608 6.431 1.00 95.31 82 GLN A N 1
ATOM 631 C CA . GLN A 1 82 ? 3.611 6.266 5.911 1.00 95.31 82 GLN A CA 1
ATOM 632 C C . GLN A 1 82 ? 4.644 5.222 6.366 1.00 95.31 82 GLN A C 1
ATOM 634 O O . GLN A 1 82 ? 4.261 4.128 6.778 1.00 95.31 82 GLN A O 1
ATOM 639 N N . GLN A 1 83 ? 5.939 5.546 6.331 1.00 95.19 83 GLN A N 1
ATOM 640 C CA . GLN A 1 83 ? 7.000 4.637 6.777 1.00 95.19 83 GLN A CA 1
ATOM 641 C C . GLN A 1 83 ? 6.905 4.366 8.278 1.00 95.19 83 GLN A C 1
ATOM 643 O O . GLN A 1 83 ? 7.087 3.229 8.710 1.00 95.19 83 GLN A O 1
ATOM 648 N N . ARG A 1 84 ? 6.549 5.376 9.075 1.00 95.38 84 ARG A N 1
ATOM 649 C CA . ARG A 1 84 ? 6.350 5.218 10.520 1.00 95.38 84 ARG A CA 1
ATOM 650 C C . ARG A 1 84 ? 5.147 4.346 10.850 1.00 95.38 84 ARG A C 1
ATOM 652 O O . ARG A 1 84 ? 5.276 3.438 11.665 1.00 95.38 84 ARG A O 1
ATOM 659 N N . VAL A 1 85 ? 4.013 4.551 10.173 1.00 96.88 85 VAL A N 1
ATOM 660 C CA . VAL A 1 85 ? 2.847 3.658 10.295 1.00 96.88 85 VAL A CA 1
ATOM 661 C C . VAL A 1 85 ? 3.236 2.224 9.918 1.00 96.88 85 VAL A C 1
ATOM 663 O O . VAL A 1 85 ? 2.911 1.289 10.649 1.00 96.88 85 VAL A O 1
ATOM 666 N N . ALA A 1 86 ? 3.985 2.037 8.825 1.00 97.19 86 ALA A N 1
ATOM 667 C CA . ALA A 1 86 ? 4.483 0.723 8.422 1.00 97.19 86 ALA A CA 1
ATOM 668 C C . ALA A 1 86 ? 5.392 0.092 9.490 1.00 97.19 86 ALA A C 1
ATOM 670 O O . ALA A 1 86 ? 5.216 -1.084 9.811 1.00 97.19 86 ALA A O 1
ATOM 671 N N . ALA A 1 87 ? 6.297 0.867 10.093 1.00 95.81 87 ALA A N 1
ATOM 672 C CA . ALA A 1 87 ? 7.172 0.409 11.167 1.00 95.81 87 ALA A CA 1
ATOM 673 C C . ALA A 1 87 ? 6.391 0.014 12.432 1.00 95.81 87 ALA A C 1
ATOM 675 O O . ALA A 1 87 ? 6.657 -1.041 13.006 1.00 95.81 87 ALA A O 1
ATOM 676 N N . THR A 1 88 ? 5.384 0.799 12.833 1.00 95.94 88 THR A N 1
ATOM 677 C CA . THR A 1 88 ? 4.489 0.460 13.954 1.00 95.94 88 THR A CA 1
ATOM 678 C C . THR A 1 88 ? 3.703 -0.825 13.697 1.00 95.94 88 THR A C 1
ATOM 680 O O . THR A 1 88 ? 3.440 -1.588 14.621 1.00 95.94 88 THR A O 1
ATOM 683 N N . MET A 1 89 ? 3.364 -1.101 12.437 1.00 95.94 89 MET A N 1
ATOM 684 C CA . MET A 1 89 ? 2.728 -2.349 12.011 1.00 95.94 89 MET A CA 1
ATOM 685 C C . MET A 1 89 ? 3.716 -3.504 11.778 1.00 95.94 89 MET A C 1
ATOM 687 O O . MET A 1 89 ? 3.299 -4.568 11.321 1.00 95.94 89 MET A O 1
ATOM 691 N N . HIS A 1 90 ? 5.011 -3.312 12.057 1.00 96.75 90 HIS A N 1
ATOM 692 C CA . HIS A 1 90 ? 6.087 -4.273 11.786 1.00 96.75 90 HIS A CA 1
ATOM 693 C C . HIS A 1 90 ? 6.164 -4.735 10.319 1.00 96.75 90 HIS A C 1
ATOM 695 O O . HIS A 1 90 ? 6.562 -5.863 10.021 1.00 96.75 90 HIS A O 1
ATOM 701 N N . LEU A 1 91 ? 5.779 -3.866 9.384 1.00 96.38 91 LEU A N 1
ATOM 702 C CA . LEU A 1 91 ? 5.916 -4.116 7.954 1.00 96.38 91 LEU A CA 1
ATOM 703 C C . LEU A 1 91 ? 7.330 -3.772 7.479 1.00 96.38 91 LEU A C 1
ATOM 705 O O . LEU A 1 91 ? 8.042 -2.970 8.084 1.00 96.38 91 LEU A O 1
ATOM 709 N N . LYS A 1 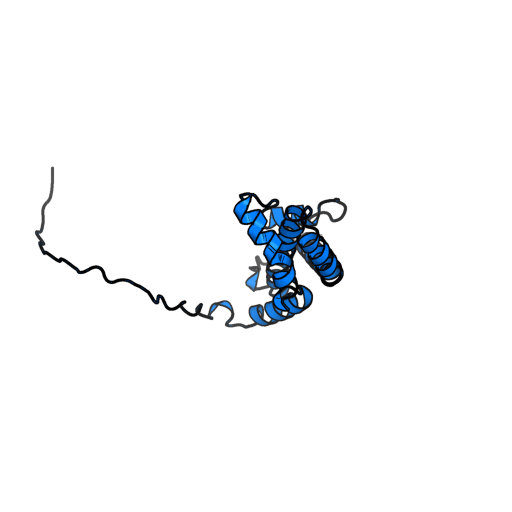92 ? 7.727 -4.358 6.346 1.00 90.75 92 LYS A N 1
ATOM 710 C CA . LYS A 1 92 ? 8.976 -3.985 5.678 1.00 90.75 92 LYS A CA 1
ATOM 711 C C . LYS A 1 92 ? 8.930 -2.511 5.261 1.00 90.75 92 LYS A C 1
ATOM 713 O O . LYS A 1 92 ? 7.915 -2.041 4.749 1.00 90.75 92 LYS A O 1
ATOM 718 N N . SER A 1 93 ? 10.052 -1.820 5.442 1.00 85.69 93 SER A N 1
ATOM 719 C CA . SER A 1 93 ? 10.280 -0.446 4.977 1.00 85.69 93 SER A CA 1
ATOM 720 C C . SER A 1 93 ? 11.023 -0.382 3.640 1.00 85.69 93 SER A C 1
ATOM 722 O O . SER A 1 93 ? 11.076 0.678 3.027 1.00 85.69 93 SER A O 1
ATOM 724 N N . GLN A 1 94 ? 11.600 -1.504 3.195 1.00 88.94 94 GLN A N 1
ATOM 725 C CA . GLN A 1 94 ? 12.341 -1.650 1.942 1.00 88.94 94 GLN A CA 1
ATOM 726 C C . GLN A 1 94 ? 12.170 -3.073 1.395 1.00 88.94 94 GLN A C 1
ATOM 728 O O . GLN A 1 94 ? 11.962 -4.027 2.156 1.00 88.94 94 GLN A O 1
ATOM 733 N N . LEU A 1 95 ? 12.275 -3.227 0.075 1.00 92.06 95 LEU A N 1
ATOM 734 C CA . LEU A 1 95 ? 12.328 -4.531 -0.580 1.00 92.06 95 LEU A CA 1
ATOM 735 C C . LEU A 1 95 ? 13.781 -4.875 -0.899 1.00 92.06 95 LEU A C 1
ATOM 737 O O . LEU A 1 95 ? 14.467 -4.127 -1.584 1.00 92.06 95 LEU A O 1
ATOM 741 N N . ASN A 1 96 ? 14.233 -6.020 -0.397 1.00 90.69 96 ASN A N 1
ATOM 742 C CA . ASN A 1 96 ? 15.517 -6.605 -0.760 1.00 90.69 96 ASN A CA 1
ATOM 743 C C . ASN A 1 96 ? 15.232 -7.779 -1.706 1.00 90.69 96 ASN A C 1
ATOM 745 O O . ASN A 1 96 ? 14.890 -8.869 -1.242 1.00 90.69 96 ASN A O 1
ATOM 749 N N . LEU A 1 97 ? 15.243 -7.502 -3.011 1.00 93.06 97 LEU A N 1
ATOM 750 C CA . LEU A 1 97 ? 15.013 -8.475 -4.082 1.00 93.06 97 LEU A CA 1
ATOM 751 C C . LEU A 1 97 ? 16.342 -8.756 -4.790 1.00 93.06 97 LEU A C 1
ATOM 753 O O . LEU A 1 97 ? 17.153 -7.844 -4.936 1.00 93.06 97 LEU A O 1
ATOM 757 N N . SER A 1 98 ? 16.549 -9.993 -5.249 1.00 96.62 98 SER A N 1
ATOM 758 C CA . SER A 1 98 ? 17.607 -10.277 -6.226 1.00 96.62 98 SER A CA 1
ATOM 759 C C . SER A 1 98 ? 17.312 -9.565 -7.549 1.00 96.62 98 SER A C 1
ATOM 761 O O . SER A 1 98 ? 16.162 -9.206 -7.812 1.00 96.62 98 SER A O 1
ATOM 763 N N . ASP A 1 99 ? 18.327 -9.394 -8.397 1.00 95.62 99 ASP A N 1
ATOM 764 C CA . ASP A 1 99 ? 18.155 -8.741 -9.701 1.00 95.62 99 ASP A CA 1
ATOM 765 C C . ASP A 1 99 ? 17.125 -9.467 -10.579 1.00 95.62 99 ASP A C 1
ATOM 767 O O . ASP A 1 99 ? 16.258 -8.814 -11.156 1.00 95.62 99 ASP A O 1
ATOM 771 N N . ASP A 1 100 ? 17.134 -10.805 -10.590 1.00 96.38 100 ASP A N 1
ATOM 772 C CA . ASP A 1 100 ? 16.149 -11.610 -11.326 1.00 96.38 100 ASP A CA 1
ATOM 773 C C . ASP A 1 100 ? 14.722 -11.391 -10.798 1.00 96.38 100 ASP A C 1
ATOM 775 O O . ASP A 1 100 ? 13.801 -11.104 -11.562 1.00 96.38 100 ASP A O 1
ATOM 779 N N . ALA A 1 101 ? 14.531 -11.438 -9.473 1.00 95.94 101 ALA A N 1
ATOM 780 C CA . ALA A 1 101 ? 13.216 -11.227 -8.864 1.00 95.94 101 ALA A CA 1
ATOM 781 C C . ALA A 1 101 ? 12.716 -9.791 -9.071 1.00 95.94 101 ALA A C 1
ATOM 783 O O . ALA A 1 101 ? 11.521 -9.558 -9.253 1.00 95.94 101 ALA A O 1
ATOM 784 N N . LYS A 1 102 ? 13.630 -8.815 -9.050 1.00 97.00 102 LYS A N 1
ATOM 785 C CA . LYS A 1 102 ? 13.331 -7.424 -9.376 1.00 97.00 102 LYS A CA 1
ATOM 786 C C . LYS A 1 102 ? 12.896 -7.295 -10.834 1.00 97.00 102 LYS A C 1
ATOM 788 O O . LYS A 1 102 ? 11.884 -6.652 -11.091 1.00 97.00 102 LYS A O 1
ATOM 793 N N . PHE A 1 103 ? 13.624 -7.907 -11.766 1.00 96.94 103 PHE A N 1
ATOM 794 C CA . PHE A 1 103 ? 13.301 -7.875 -13.190 1.00 96.94 103 PHE A CA 1
ATOM 795 C C . PHE A 1 103 ? 11.893 -8.425 -13.459 1.00 96.94 103 PHE A C 1
ATOM 797 O O . PHE A 1 103 ? 11.073 -7.740 -14.070 1.00 96.94 103 PHE A O 1
ATOM 804 N N . GLU A 1 104 ? 11.570 -9.604 -12.923 1.00 96.94 104 GLU A N 1
ATOM 805 C CA . GLU A 1 104 ? 10.241 -10.213 -13.067 1.00 96.94 104 GLU A CA 1
ATOM 806 C C . GLU A 1 104 ? 9.128 -9.376 -12.418 1.00 96.94 104 GLU A C 1
ATOM 808 O O . GLU A 1 104 ? 8.053 -9.182 -13.000 1.00 96.94 104 GLU A O 1
ATOM 813 N N . ALA A 1 105 ? 9.377 -8.843 -11.217 1.00 96.31 105 ALA A N 1
ATOM 814 C CA . ALA A 1 105 ? 8.409 -8.014 -10.508 1.00 96.31 105 ALA A CA 1
ATOM 815 C C . ALA A 1 105 ? 8.106 -6.714 -11.264 1.00 96.31 105 ALA A C 1
ATOM 817 O O . ALA A 1 105 ? 6.946 -6.319 -11.353 1.00 96.31 105 ALA A O 1
ATOM 818 N N . CYS A 1 106 ? 9.123 -6.059 -11.828 1.00 97.81 106 CYS A N 1
ATOM 819 C CA . CYS A 1 106 ? 8.932 -4.821 -12.579 1.00 97.81 106 CYS A CA 1
ATOM 820 C C . CYS A 1 106 ? 8.253 -5.070 -13.930 1.00 97.81 106 CYS A C 1
ATOM 822 O O . CYS A 1 106 ? 7.364 -4.305 -14.300 1.00 97.81 106 CYS A O 1
ATOM 824 N N . ALA A 1 107 ? 8.592 -6.170 -14.610 1.00 97.88 107 ALA A N 1
ATOM 825 C CA . ALA A 1 107 ? 7.981 -6.542 -15.883 1.00 97.88 107 ALA A CA 1
ATOM 826 C C . ALA A 1 107 ? 6.473 -6.828 -15.766 1.00 97.88 107 ALA A C 1
ATOM 828 O O . ALA A 1 107 ? 5.727 -6.507 -16.681 1.00 97.88 107 ALA A O 1
ATOM 829 N N . SER A 1 108 ? 6.028 -7.405 -14.644 1.00 97.38 108 SER A N 1
ATOM 830 C CA . SER A 1 108 ? 4.621 -7.772 -14.394 1.00 97.38 108 SER A CA 1
ATOM 831 C C . SER A 1 108 ? 3.814 -6.717 -13.624 1.00 97.38 108 SER A C 1
ATOM 833 O O . SER A 1 108 ? 2.612 -6.891 -13.369 1.00 97.38 108 SER A O 1
ATOM 835 N N . LEU A 1 109 ? 4.461 -5.625 -13.201 1.00 97.50 109 LEU A N 1
ATOM 836 C CA . LEU A 1 109 ? 3.825 -4.581 -12.403 1.00 97.50 109 LEU A CA 1
ATOM 837 C C . LEU A 1 109 ? 2.663 -3.894 -13.145 1.00 97.50 109 LEU A C 1
ATOM 839 O O . LEU A 1 109 ? 1.610 -3.734 -12.520 1.00 97.50 109 LEU A O 1
ATOM 843 N N . PRO A 1 110 ? 2.777 -3.524 -14.439 1.00 98.25 110 PRO A N 1
ATOM 844 C CA . PRO A 1 110 ? 1.697 -2.840 -15.146 1.00 98.25 110 PRO A CA 1
ATOM 845 C C . PRO A 1 110 ? 0.393 -3.643 -15.183 1.00 98.25 110 PRO A C 1
ATOM 847 O O . PRO A 1 110 ? -0.667 -3.116 -14.830 1.00 98.25 110 PRO A O 1
ATOM 850 N N . GLU A 1 111 ? 0.458 -4.927 -15.543 1.00 97.81 111 GLU A N 1
ATOM 851 C CA . GLU A 1 111 ? -0.709 -5.811 -15.587 1.00 97.81 111 GLU A CA 1
ATOM 852 C C . GLU A 1 111 ? -1.293 -6.013 -14.188 1.00 97.81 111 GLU A C 1
ATOM 854 O O . GLU A 1 111 ? -2.512 -5.983 -14.005 1.00 97.81 111 GLU A O 1
ATOM 859 N N . THR A 1 112 ? -0.426 -6.159 -13.182 1.00 97.38 112 THR A N 1
ATOM 860 C CA . THR A 1 112 ? -0.846 -6.328 -11.789 1.00 97.38 112 THR A CA 1
ATOM 861 C C . THR A 1 112 ? -1.598 -5.099 -11.281 1.00 97.38 112 THR A C 1
ATOM 863 O O . THR A 1 112 ? -2.680 -5.235 -10.706 1.00 97.38 112 THR A O 1
ATOM 866 N N . LEU A 1 113 ? -1.074 -3.890 -11.508 1.00 98.00 113 LEU A N 1
ATOM 867 C CA . LEU A 1 113 ? -1.693 -2.642 -11.046 1.00 98.00 113 LEU A CA 1
ATOM 868 C C . LEU A 1 113 ? -2.999 -2.307 -11.776 1.00 98.00 113 LEU A C 1
ATOM 870 O O . LEU A 1 113 ? -3.833 -1.586 -11.219 1.00 98.00 113 LEU A O 1
ATOM 874 N N . ALA A 1 114 ? -3.213 -2.857 -12.973 1.00 96.44 114 ALA A N 1
ATOM 875 C CA . ALA A 1 114 ? -4.470 -2.739 -13.707 1.00 96.44 114 ALA A CA 1
ATOM 876 C C . ALA A 1 114 ? -5.607 -3.596 -13.115 1.00 96.44 114 ALA A C 1
ATOM 878 O O . ALA A 1 114 ? -6.782 -3.354 -13.413 1.00 96.44 114 ALA A O 1
ATOM 879 N N . LEU A 1 115 ? -5.299 -4.581 -12.260 1.00 96.00 115 LEU A N 1
ATOM 880 C CA . LEU A 1 115 ? -6.316 -5.439 -11.656 1.00 96.00 115 LEU A CA 1
ATOM 881 C C . LEU A 1 115 ? -7.281 -4.624 -10.774 1.00 96.00 115 LEU A C 1
ATOM 883 O O . LEU A 1 115 ? -6.841 -3.816 -9.949 1.00 96.00 115 LEU A O 1
ATOM 887 N N . PRO A 1 116 ? -8.602 -4.894 -10.820 1.00 93.19 116 PRO A N 1
ATOM 888 C CA . PRO A 1 116 ? -9.573 -4.213 -9.960 1.00 93.19 116 PRO A CA 1
ATOM 889 C C . PRO A 1 116 ? -9.266 -4.339 -8.461 1.00 93.19 116 PRO A C 1
ATOM 891 O O . PRO A 1 116 ? -9.585 -3.435 -7.687 1.00 93.19 116 PRO A O 1
ATOM 894 N N . SER A 1 117 ? -8.622 -5.438 -8.055 1.00 91.44 117 SER A N 1
ATOM 895 C CA . SER A 1 117 ? -8.179 -5.694 -6.682 1.00 91.44 117 SER A CA 1
ATOM 896 C C . SER A 1 117 ? -7.062 -4.763 -6.205 1.00 91.44 117 SER A C 1
ATOM 898 O O . SER A 1 117 ? -6.837 -4.683 -5.000 1.00 91.44 117 SER A O 1
ATOM 900 N N . MET A 1 118 ? -6.370 -4.061 -7.106 1.00 96.56 118 MET A N 1
ATOM 901 C CA . MET A 1 118 ? -5.348 -3.072 -6.748 1.00 96.56 118 MET A CA 1
ATOM 902 C C . MET A 1 118 ? -5.926 -1.674 -6.504 1.00 96.56 118 MET A C 1
ATOM 904 O O . MET A 1 118 ? -5.198 -0.784 -6.070 1.00 96.56 118 MET A O 1
ATOM 908 N N . ASN A 1 119 ? -7.231 -1.461 -6.705 1.00 98.00 119 ASN A N 1
ATOM 909 C CA . ASN A 1 119 ? -7.891 -0.225 -6.290 1.00 98.00 119 ASN A CA 1
ATOM 910 C C . ASN A 1 119 ? -8.141 -0.233 -4.770 1.00 98.00 119 ASN A C 1
ATOM 912 O O . ASN A 1 119 ? -8.976 -0.991 -4.272 1.00 98.00 119 ASN A O 1
ATOM 916 N N . LEU A 1 120 ? -7.444 0.631 -4.030 1.00 98.44 120 LEU A N 1
ATOM 917 C CA . LEU A 1 120 ? -7.480 0.673 -2.568 1.00 98.44 120 LEU A CA 1
ATOM 918 C C . LEU A 1 120 ? -8.862 1.026 -2.015 1.00 98.44 120 LEU A C 1
ATOM 920 O O . LEU A 1 120 ? -9.238 0.489 -0.978 1.00 98.44 120 LEU A O 1
ATOM 924 N N . SER A 1 121 ? -9.631 1.887 -2.692 1.00 97.88 121 SER A N 1
ATOM 925 C CA . SER A 1 121 ? -10.978 2.249 -2.228 1.00 97.88 121 SER A CA 1
ATOM 926 C C . SER A 1 121 ? -11.923 1.056 -2.328 1.00 97.88 121 SER A C 1
ATOM 928 O O . SER A 1 121 ? -12.517 0.655 -1.332 1.00 97.88 121 SER A O 1
ATOM 930 N N . LYS A 1 122 ? -11.989 0.421 -3.506 1.00 97.25 122 LYS A N 1
ATOM 931 C CA . LYS A 1 122 ? -12.810 -0.782 -3.716 1.00 97.25 122 LYS A CA 1
ATOM 932 C C . LYS A 1 122 ? -12.396 -1.904 -2.772 1.00 97.25 122 LYS A C 1
ATOM 934 O O . LYS A 1 122 ? -13.236 -2.633 -2.250 1.00 97.25 122 LYS A O 1
ATOM 939 N N . ARG A 1 123 ? -11.089 -2.042 -2.542 1.00 96.38 123 ARG A N 1
ATOM 940 C CA . ARG A 1 123 ? -10.557 -3.056 -1.639 1.00 96.38 123 ARG A CA 1
ATOM 941 C C . ARG A 1 123 ? -10.901 -2.775 -0.182 1.00 96.38 123 ARG A C 1
ATOM 943 O O . ARG A 1 123 ? -11.211 -3.719 0.533 1.00 96.38 123 ARG A O 1
ATOM 950 N N . TYR A 1 124 ? -10.887 -1.518 0.248 1.00 97.00 124 TYR A N 1
ATOM 951 C CA . TYR A 1 124 ? -11.361 -1.137 1.576 1.00 97.00 124 TYR A CA 1
ATOM 952 C C . TYR A 1 124 ? -12.820 -1.518 1.782 1.00 97.00 124 TYR A C 1
ATOM 954 O O . TYR A 1 124 ? -13.120 -2.189 2.765 1.00 97.00 124 TYR A O 1
ATOM 962 N N . ASP A 1 125 ? -13.695 -1.191 0.833 1.00 95.94 125 ASP A N 1
ATOM 963 C CA . ASP A 1 125 ? -15.117 -1.524 0.937 1.00 95.94 125 ASP A CA 1
ATOM 964 C C . ASP A 1 125 ? -15.338 -3.045 0.996 1.00 95.94 125 ASP A C 1
ATOM 966 O O . ASP A 1 125 ? -16.086 -3.542 1.841 1.00 95.94 125 ASP A O 1
ATOM 970 N N . ALA A 1 126 ? -14.624 -3.799 0.153 1.00 95.06 126 ALA A N 1
ATOM 971 C CA . ALA A 1 126 ? -14.688 -5.258 0.134 1.00 95.06 126 ALA A CA 1
ATOM 972 C C . ALA A 1 126 ? -14.189 -5.884 1.447 1.00 95.06 126 ALA A C 1
ATOM 974 O O . ALA A 1 126 ? -14.855 -6.756 2.008 1.00 95.06 126 ALA A O 1
ATOM 975 N N . VAL A 1 127 ? -13.043 -5.425 1.962 1.00 93.81 127 VAL A N 1
ATOM 976 C CA . VAL A 1 127 ? -12.489 -5.927 3.225 1.00 93.81 127 VAL A CA 1
ATOM 977 C C . VAL A 1 127 ? -13.389 -5.539 4.391 1.00 93.81 127 VAL A C 1
ATOM 979 O O . VAL A 1 127 ? -13.618 -6.368 5.262 1.00 93.81 127 VAL A O 1
ATOM 982 N N . LEU A 1 128 ? -13.936 -4.322 4.414 1.00 94.44 128 LEU A N 1
ATOM 983 C CA . LEU A 1 128 ? -14.838 -3.878 5.472 1.00 94.44 128 LEU A CA 1
ATOM 984 C C . LEU A 1 128 ? -16.088 -4.761 5.546 1.00 94.44 128 LEU A C 1
ATOM 986 O O . LEU A 1 128 ? -16.502 -5.150 6.636 1.00 94.44 128 LEU A O 1
ATOM 990 N N . LEU A 1 129 ? -16.665 -5.110 4.394 1.00 93.25 129 LEU A N 1
ATOM 991 C CA . LEU A 1 129 ? -17.787 -6.042 4.321 1.00 93.25 129 LEU A CA 1
ATOM 992 C C . LEU A 1 129 ? -17.401 -7.444 4.820 1.00 93.25 129 LEU A C 1
ATOM 994 O O . LEU A 1 129 ? -18.168 -8.072 5.548 1.00 93.25 129 LEU A O 1
ATOM 998 N N . GLU A 1 130 ? -16.212 -7.925 4.450 1.00 91.12 130 GLU A N 1
ATOM 999 C CA . GLU A 1 130 ? -15.680 -9.221 4.882 1.00 91.12 130 GLU A CA 1
ATOM 1000 C C . GLU A 1 130 ? -15.531 -9.290 6.408 1.00 91.12 130 GLU A C 1
ATOM 1002 O O . GLU A 1 130 ? -16.022 -10.236 7.023 1.00 91.12 130 GLU A O 1
ATOM 1007 N N . VAL A 1 131 ? -14.889 -8.290 7.020 1.00 89.12 131 VAL A N 1
ATOM 1008 C CA . VAL A 1 131 ? -14.565 -8.295 8.457 1.00 89.12 131 VAL A CA 1
ATOM 1009 C C . VAL A 1 131 ? -15.755 -7.944 9.351 1.00 89.12 131 VAL A C 1
ATOM 1011 O O . VAL A 1 131 ? -15.745 -8.286 10.528 1.00 89.12 131 VAL A O 1
ATOM 1014 N N . LYS A 1 132 ? -16.798 -7.299 8.808 1.00 88.62 132 LYS A N 1
ATOM 1015 C CA . LYS A 1 132 ? -18.074 -7.071 9.512 1.00 88.62 132 LYS A CA 1
ATOM 1016 C C . LYS A 1 132 ? -18.924 -8.332 9.646 1.00 88.62 132 LYS A C 1
ATOM 1018 O O . LYS A 1 132 ? -19.899 -8.331 10.394 1.00 88.62 132 LYS A O 1
ATOM 1023 N N . ASN A 1 133 ? -18.596 -9.396 8.916 1.00 85.56 133 ASN A N 1
ATOM 1024 C CA . ASN A 1 133 ? -19.323 -10.651 9.018 1.00 85.56 133 ASN A CA 1
ATOM 1025 C C . ASN A 1 133 ? -19.066 -11.300 10.398 1.00 85.56 133 ASN A C 1
ATOM 1027 O O . ASN A 1 133 ? -17.908 -11.548 10.731 1.00 85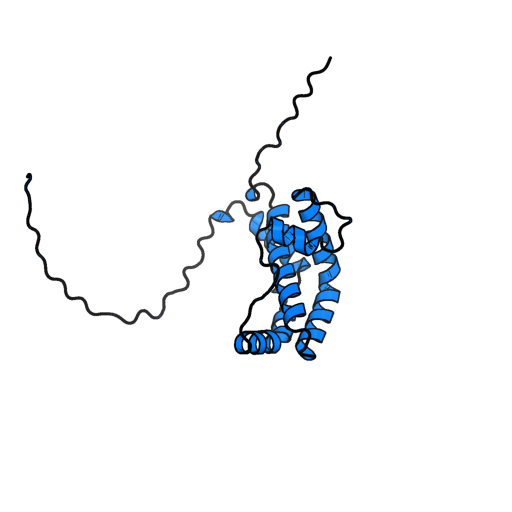.56 133 ASN A O 1
ATOM 1031 N N . PRO A 1 134 ? -20.102 -11.641 11.189 1.00 79.38 134 PRO A N 1
ATOM 1032 C CA . PRO A 1 134 ? -19.925 -12.274 12.502 1.00 79.38 134 PRO A CA 1
ATOM 1033 C C . PRO A 1 134 ? -19.227 -13.645 12.436 1.00 79.38 134 PRO A C 1
ATOM 1035 O O . PRO A 1 134 ? -18.613 -14.082 13.407 1.00 79.38 134 PRO A O 1
ATOM 1038 N N . ASP A 1 135 ? -19.267 -14.311 11.280 1.00 81.38 135 ASP A N 1
ATOM 1039 C CA . ASP A 1 135 ? -18.583 -15.579 11.016 1.00 81.38 135 ASP A CA 1
ATOM 1040 C C . ASP A 1 135 ? -17.256 -15.398 10.260 1.00 81.38 135 ASP A C 1
ATOM 1042 O O . ASP A 1 135 ? -16.691 -16.363 9.744 1.00 81.38 135 ASP A O 1
ATOM 1046 N N . TYR A 1 136 ? -16.726 -14.174 10.194 1.00 75.38 136 TYR A N 1
ATOM 1047 C CA . TYR A 1 136 ? -15.475 -13.841 9.510 1.00 75.38 136 TYR A CA 1
ATOM 1048 C C . TYR A 1 136 ? -14.307 -14.769 9.898 1.00 75.38 136 TYR A C 1
ATOM 1050 O O . TYR A 1 136 ? -13.592 -15.259 9.025 1.00 75.38 136 TYR A O 1
ATOM 1058 N N . LEU A 1 137 ? -14.169 -15.101 11.187 1.00 74.00 137 LEU A N 1
ATOM 1059 C CA . LEU A 1 137 ? -13.132 -16.019 11.682 1.00 74.00 137 LEU A CA 1
ATOM 1060 C C . LEU A 1 137 ? -13.465 -17.508 11.479 1.00 74.00 137 LEU A C 1
ATOM 1062 O O . LEU A 1 137 ? -12.591 -18.358 11.633 1.00 74.00 137 LEU A O 1
ATOM 1066 N N . LYS A 1 138 ? -14.715 -17.846 11.140 1.00 74.31 138 LYS A N 1
ATOM 1067 C CA . LYS A 1 138 ? -15.180 -19.234 10.974 1.00 74.31 138 LYS A CA 1
ATOM 1068 C C . LYS A 1 138 ? -15.092 -19.734 9.537 1.00 74.31 138 LYS A C 1
ATOM 1070 O O . LYS A 1 138 ? -15.296 -20.926 9.295 1.00 74.31 138 LYS A O 1
ATOM 1075 N N . LYS A 1 139 ? -14.769 -18.866 8.573 1.00 60.22 139 LYS A N 1
ATOM 1076 C CA . LYS A 1 139 ? -14.470 -19.305 7.209 1.00 60.22 139 LYS A CA 1
ATOM 1077 C C . LYS A 1 139 ? -13.186 -20.133 7.226 1.00 60.22 139 LYS A C 1
ATOM 1079 O O . LYS A 1 139 ? -12.081 -19.596 7.242 1.00 60.22 139 LYS A O 1
ATOM 1084 N N . LYS A 1 140 ? -13.337 -21.462 7.202 1.00 51.75 140 LYS A N 1
ATOM 1085 C CA . LYS A 1 140 ? -12.248 -22.376 6.850 1.00 51.75 140 LYS A CA 1
ATOM 1086 C C . LYS A 1 140 ? -11.667 -21.896 5.523 1.00 51.75 140 LYS A C 1
ATOM 1088 O O . LYS A 1 140 ? -12.388 -21.815 4.529 1.00 51.75 140 LYS A O 1
ATOM 1093 N N . ARG A 1 141 ? -10.369 -21.578 5.519 1.00 49.41 141 ARG A N 1
ATOM 1094 C CA . ARG A 1 141 ? -9.576 -21.463 4.292 1.00 49.41 141 ARG A CA 1
ATOM 1095 C C . ARG A 1 141 ? -9.919 -22.710 3.458 1.00 49.41 141 ARG A C 1
ATOM 1097 O O . ARG A 1 141 ? -9.775 -23.804 4.012 1.00 49.41 141 ARG A O 1
ATOM 1104 N N . PRO A 1 142 ? -10.440 -22.596 2.219 1.00 44.12 142 PRO A N 1
ATOM 1105 C CA . PRO A 1 142 ? -10.581 -23.777 1.383 1.00 44.12 142 PRO A CA 1
ATOM 1106 C C . PRO A 1 142 ? -9.196 -24.409 1.336 1.00 44.12 142 PRO A C 1
ATOM 1108 O O . PRO A 1 142 ? -8.210 -23.718 1.062 1.00 44.12 142 PRO A O 1
ATOM 1111 N N . ALA A 1 143 ? -9.107 -25.674 1.744 1.00 41.78 143 ALA A N 1
ATOM 1112 C CA . ALA A 1 143 ? -7.888 -26.427 1.558 1.00 41.78 143 ALA A CA 1
ATOM 1113 C C . ALA A 1 143 ? -7.576 -26.318 0.068 1.00 41.78 143 ALA A C 1
ATOM 1115 O O . ALA A 1 143 ? -8.388 -26.725 -0.762 1.00 41.78 143 ALA A O 1
ATOM 1116 N N . VAL A 1 144 ? -6.453 -25.686 -0.267 1.00 37.97 144 VAL A N 1
ATOM 1117 C CA . VAL A 1 144 ? -5.861 -25.874 -1.585 1.00 37.97 144 VAL A CA 1
ATOM 1118 C C . VAL A 1 144 ? -5.693 -27.383 -1.683 1.00 37.97 144 VAL A C 1
ATOM 1120 O O . VAL A 1 144 ? -5.023 -27.970 -0.829 1.00 37.97 144 VAL A O 1
ATOM 1123 N N . ALA A 1 145 ? -6.422 -28.013 -2.604 1.00 36.34 145 ALA A N 1
ATOM 1124 C CA . ALA A 1 145 ? -6.294 -29.437 -2.833 1.00 36.34 145 ALA A CA 1
ATOM 1125 C C . ALA A 1 145 ? -4.812 -29.703 -3.102 1.00 36.34 145 ALA A C 1
ATOM 1127 O O . ALA A 1 145 ? -4.228 -29.128 -4.018 1.00 36.34 145 ALA A O 1
ATOM 1128 N N . ALA A 1 146 ? -4.192 -30.504 -2.242 1.00 44.88 146 ALA A N 1
ATOM 1129 C CA . ALA A 1 146 ? -2.887 -31.067 -2.514 1.00 44.88 146 ALA A CA 1
ATOM 1130 C C . ALA A 1 146 ? -3.068 -32.160 -3.580 1.00 44.88 146 ALA A C 1
ATOM 1132 O O . ALA A 1 146 ? -3.085 -33.342 -3.258 1.00 44.88 146 ALA A O 1
ATOM 1133 N N . GLU A 1 147 ? -3.279 -31.755 -4.827 1.00 43.84 147 GLU A N 1
ATOM 1134 C CA . GLU A 1 147 ? -2.873 -32.520 -6.008 1.00 43.84 147 GLU A CA 1
ATOM 1135 C C . GLU A 1 147 ? -1.515 -31.899 -6.377 1.00 43.84 147 GLU A C 1
ATOM 1137 O O . GLU A 1 147 ? -1.454 -30.737 -6.755 1.00 43.84 147 GLU A O 1
ATOM 1142 N N . ASP A 1 148 ? -0.360 -32.472 -6.053 1.00 37.50 148 ASP A N 1
ATOM 1143 C CA . ASP A 1 148 ? 0.086 -33.827 -6.348 1.00 37.50 148 ASP A CA 1
ATOM 1144 C C . ASP A 1 148 ? 0.983 -34.328 -5.197 1.00 37.50 148 ASP A C 1
ATOM 1146 O O . ASP A 1 148 ? 2.079 -33.810 -4.966 1.00 37.50 148 ASP A O 1
ATOM 1150 N N . LYS A 1 149 ? 0.522 -35.325 -4.434 1.00 36.47 149 LYS A N 1
ATOM 1151 C CA . LYS A 1 149 ? 1.411 -36.149 -3.604 1.00 36.47 149 LYS A CA 1
ATOM 1152 C C . LYS A 1 149 ? 1.785 -37.377 -4.420 1.00 36.47 149 LYS A C 1
ATOM 1154 O O . LYS A 1 149 ? 0.996 -38.310 -4.537 1.00 36.47 149 LYS A O 1
ATOM 1159 N N . GLN A 1 150 ? 3.008 -37.377 -4.934 1.00 37.72 150 GLN A N 1
ATOM 1160 C CA . GLN A 1 150 ? 3.684 -38.588 -5.380 1.00 37.72 150 GLN A CA 1
ATOM 1161 C C . GLN A 1 150 ? 3.737 -39.586 -4.200 1.00 37.72 150 GLN A C 1
ATOM 1163 O O . GLN A 1 150 ? 4.104 -39.173 -3.096 1.00 37.72 150 GLN A O 1
ATOM 1168 N N . PRO A 1 151 ? 3.315 -40.853 -4.364 1.00 39.00 151 PRO A N 1
ATOM 1169 C CA . PRO A 1 151 ? 3.274 -41.794 -3.254 1.00 39.00 151 PRO A CA 1
ATOM 1170 C C . PRO A 1 151 ? 4.655 -42.419 -3.024 1.00 39.00 151 PRO A C 1
ATOM 1172 O O . PRO A 1 151 ? 5.194 -43.082 -3.909 1.00 39.00 151 PRO A O 1
ATOM 1175 N N . ASP A 1 152 ? 5.189 -42.256 -1.815 1.00 38.16 152 ASP A N 1
ATOM 1176 C CA . ASP A 1 152 ? 6.208 -43.158 -1.275 1.00 38.16 152 ASP A CA 1
ATOM 1177 C C . ASP A 1 152 ? 5.549 -44.498 -0.898 1.00 38.16 152 ASP A C 1
ATOM 1179 O O . ASP A 1 152 ? 4.496 -44.493 -0.243 1.00 38.16 152 ASP A O 1
ATOM 1183 N N . PRO A 1 153 ? 6.134 -45.658 -1.251 1.00 40.94 153 PRO A N 1
ATOM 1184 C CA . PRO A 1 153 ? 5.714 -46.935 -0.704 1.00 40.94 153 PRO A CA 1
ATOM 1185 C C . PRO A 1 153 ? 6.307 -47.146 0.691 1.00 40.94 153 PRO A C 1
ATOM 1187 O O . PRO A 1 153 ? 7.500 -46.990 0.933 1.00 40.94 153 PRO A O 1
ATOM 1190 N N . VAL A 1 154 ? 5.407 -47.542 1.581 1.00 38.69 154 VAL A N 1
ATOM 1191 C CA . VAL A 1 154 ? 5.597 -47.999 2.956 1.00 38.69 154 VAL A CA 1
ATOM 1192 C C . VAL A 1 154 ? 6.539 -49.204 3.019 1.00 38.69 154 VAL A C 1
ATOM 1194 O O . VAL A 1 154 ? 6.329 -50.166 2.285 1.00 38.69 154 VAL A O 1
ATOM 1197 N N . GLU A 1 155 ? 7.444 -49.235 4.000 1.00 34.09 155 GLU A N 1
ATOM 1198 C CA . GLU A 1 155 ? 7.763 -50.498 4.666 1.00 34.09 155 GLU A CA 1
ATOM 1199 C C . GLU A 1 155 ? 7.674 -50.330 6.188 1.00 34.09 155 GLU A C 1
ATOM 1201 O O . GLU A 1 155 ? 8.356 -49.521 6.815 1.00 34.09 155 GLU A O 1
ATOM 1206 N N . SER A 1 156 ? 6.712 -51.066 6.734 1.00 31.56 156 SER A N 1
ATOM 1207 C CA . SER A 1 156 ? 6.402 -51.249 8.140 1.00 31.56 156 SER A CA 1
ATOM 1208 C C . SER A 1 156 ? 7.103 -52.522 8.583 1.00 31.56 156 SER A C 1
ATOM 1210 O O . SER A 1 156 ? 6.833 -53.579 8.016 1.00 31.56 156 SER A O 1
ATOM 1212 N N . SER A 1 157 ? 7.912 -52.452 9.631 1.00 36.09 157 SER A N 1
ATOM 1213 C CA . SER A 1 157 ? 8.232 -53.623 10.441 1.00 36.09 157 SER A CA 1
ATOM 1214 C C . SER A 1 157 ? 8.153 -53.233 11.910 1.00 36.09 157 SER A C 1
ATOM 1216 O O . SER A 1 157 ? 8.893 -52.364 12.376 1.00 36.09 157 SER A O 1
ATOM 1218 N N . ASP A 1 158 ? 7.181 -53.860 12.566 1.00 37.38 158 ASP A N 1
ATOM 1219 C CA . ASP A 1 158 ? 7.020 -54.026 14.003 1.00 37.38 158 ASP A CA 1
ATOM 1220 C C . ASP A 1 158 ? 8.360 -54.237 14.725 1.00 37.38 158 ASP A C 1
ATOM 1222 O O . ASP A 1 158 ? 9.226 -54.948 14.228 1.00 37.38 158 ASP A O 1
ATOM 1226 N N . ASP A 1 159 ? 8.515 -53.659 15.917 1.00 38.47 159 ASP A N 1
ATOM 1227 C CA . ASP A 1 159 ? 8.536 -54.493 17.119 1.00 38.47 159 ASP A CA 1
ATOM 1228 C C . ASP A 1 159 ? 8.408 -53.655 18.396 1.00 38.47 159 ASP A C 1
ATOM 1230 O O . ASP A 1 159 ? 8.982 -52.580 18.580 1.00 38.47 159 ASP A O 1
ATOM 1234 N N . ARG A 1 160 ? 7.562 -54.182 19.272 1.00 38.50 160 ARG A N 1
ATOM 1235 C CA . ARG A 1 160 ? 7.155 -53.665 20.569 1.00 38.50 160 ARG A CA 1
ATOM 1236 C C . ARG A 1 160 ? 7.748 -54.600 21.621 1.00 38.50 160 ARG A C 1
ATOM 1238 O O . ARG A 1 160 ? 7.256 -55.709 21.760 1.00 38.50 160 ARG A O 1
ATOM 1245 N N . GLU A 1 161 ? 8.696 -54.117 22.415 1.00 39.81 161 GLU A N 1
ATOM 1246 C CA . GLU A 1 161 ? 9.064 -54.673 23.732 1.00 39.81 161 GLU A CA 1
ATOM 1247 C C . GLU A 1 161 ? 9.293 -53.474 24.670 1.00 39.81 161 GLU A C 1
ATOM 1249 O O . GLU A 1 161 ? 10.127 -52.612 24.414 1.00 39.81 161 GLU A O 1
ATOM 1254 N N . GLU A 1 162 ? 8.336 -53.113 25.525 1.00 37.97 162 GLU A N 1
ATOM 1255 C CA . GLU A 1 162 ? 8.188 -53.546 26.926 1.00 37.97 162 GLU A CA 1
ATOM 1256 C C . GLU A 1 162 ? 9.427 -53.401 27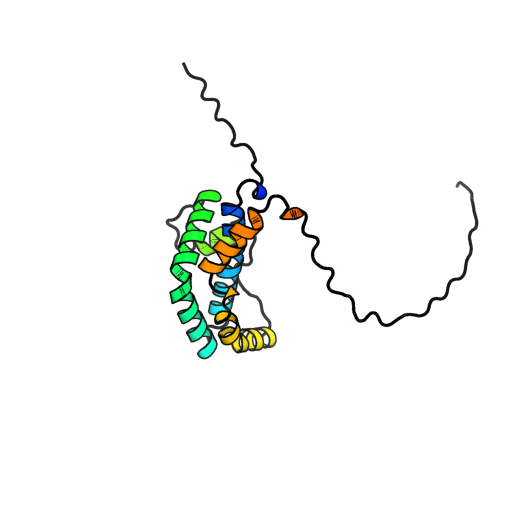.841 1.00 37.97 162 GLU A C 1
ATOM 1258 O O . GLU A 1 162 ? 10.348 -54.198 27.824 1.00 37.97 162 GLU A O 1
ATOM 1263 N N . GLN A 1 163 ? 9.294 -52.433 28.762 1.00 36.88 163 GLN A N 1
ATOM 1264 C CA . GLN A 1 163 ? 9.567 -52.519 30.207 1.00 36.88 163 GLN A CA 1
ATOM 1265 C C . GLN A 1 163 ? 11.001 -52.533 30.788 1.00 36.88 163 GLN A C 1
ATOM 1267 O O . GLN A 1 163 ? 11.867 -53.322 30.444 1.00 36.88 163 GLN A O 1
ATOM 1272 N N . ASN A 1 164 ? 11.077 -51.762 31.888 1.00 34.81 164 ASN A N 1
ATOM 1273 C CA . ASN A 1 164 ? 12.003 -51.762 33.034 1.00 34.81 164 ASN A CA 1
ATOM 1274 C C . ASN A 1 164 ? 13.268 -50.892 32.912 1.00 34.81 164 ASN A C 1
ATOM 1276 O O . ASN A 1 164 ? 14.076 -51.064 32.018 1.00 34.81 164 ASN A O 1
ATOM 1280 N N . ARG A 1 165 ? 13.394 -49.793 33.675 1.00 37.00 165 ARG A N 1
ATOM 1281 C CA . ARG A 1 165 ? 13.569 -49.633 35.142 1.00 37.00 165 ARG A CA 1
ATOM 1282 C C . ARG A 1 165 ? 15.051 -49.755 35.531 1.00 37.00 165 ARG A C 1
ATOM 1284 O O . ARG A 1 165 ? 15.574 -50.855 35.557 1.00 37.00 165 ARG A O 1
ATOM 1291 N N . SER A 1 166 ? 15.602 -48.603 35.931 1.00 37.50 166 SER A N 1
ATOM 1292 C CA . SER A 1 166 ? 16.744 -48.394 36.838 1.00 37.50 166 SER A CA 1
ATOM 1293 C C . SER A 1 166 ? 18.127 -48.894 36.408 1.00 37.50 166 SER A C 1
ATOM 1295 O O . SER A 1 166 ? 18.356 -50.092 36.364 1.00 37.50 166 SER A O 1
ATOM 1297 N N . GLU A 1 167 ? 19.067 -47.956 36.266 1.00 38.47 167 GLU A N 1
ATOM 1298 C CA . GLU A 1 167 ? 20.171 -47.715 37.220 1.00 38.47 167 GLU A CA 1
ATOM 1299 C C . GLU 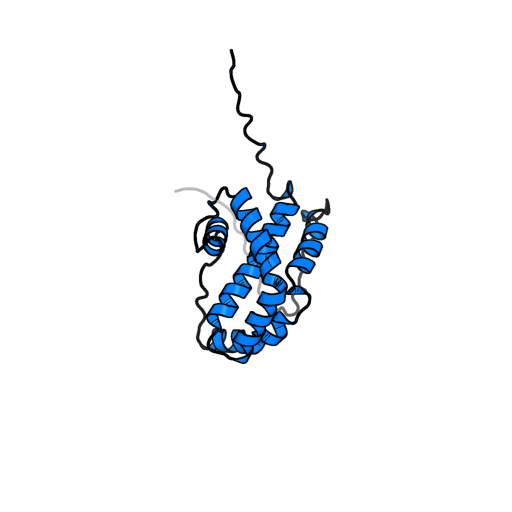A 1 167 ? 20.691 -46.277 37.082 1.00 38.47 167 GLU A C 1
ATOM 1301 O O . GLU A 1 167 ? 20.688 -45.754 35.943 1.00 38.47 167 GLU A O 1
#

Secondary structure (DSSP, 8-state):
-------PPP---GGG-HHHHHHHHHHHHHHHHHHHHHHTTTSHHHHHHHHHHHHHHHHHHHHHHHHHHHHHT--TTSTTHHHHHHHHTT--SS----HHHHHHHHHTHHHHHHSGGG-HHHHHHHHHHHHTSTTGGG-PPPP------PPPPP-------------

Radius of gyration: 24.28 Å; chains: 1; bounding box: 40×72×62 Å

Foldseek 3Di:
DDDPPPPDPPPCDCLNVLLLVLLLVLLLLVQVLVQLLVLLCVPPLLVVLSVVLCVQAVVVNVVSLVVLCVVVVHDPPDPCSSLVSCVVVVHDSHDDDDPVRSVVSSVCNNVVSPDPCVRSVVSSVVSSVLSPDPCSVVPDPPPPPPPPDDDDDDDDDDDDDDDDDDD

pLDDT: mean 80.89, std 23.54, range [31.56, 98.56]